Protein AF-A0A9X4ETK7-F1 (afdb_monomer_lite)

Secondary structure (D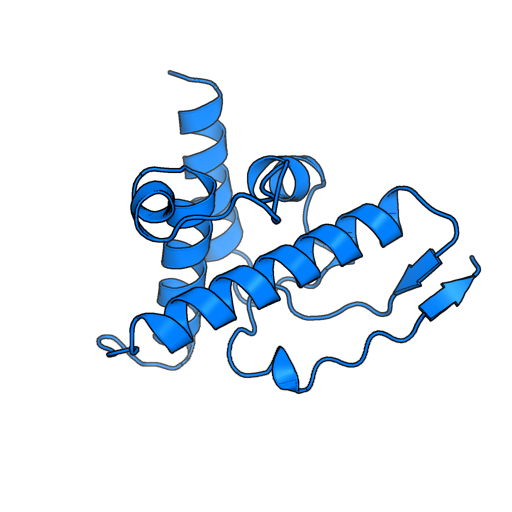SSP, 8-state):
--HHHHHHHHHHHHHHH-TT-BTTTS-HHHHHHHS-S-GGG--HHHHTTSHHHHHHHHHHHHHHHHTT-SS----HHHHHHHHHHHHHHHHHHHHHHHSSEEE---BTT-TTTGGG----EEE-

Radius of gyration: 14.34 Å; chains: 1; bounding box: 35×41×31 Å

Organism: NCBI:txid2878201

Sequence (124 aa):
MDKNEILLRESFRYIDNNPNALSNEIPNEFIDFWMVEDIHNFNLEETGDTNQGAVFMYSLIKQKSEKGLTEFSIEPEKLMKMYQDWQLVLITISLNNLTDLSFEPFKVFDFDNFNKLEFIVSRK

pLDDT: mean 87.59, std 11.1, range [54.25, 98.31]

Foldseek 3Di:
DDPLVVLLVVLLVCCLVCLQDWLVRDDVSNLVSLADPDPPPDDLVCLCVHSNSVSLVSSQCSNCVVVVDNDDDDDSVLSVVLSSLLNVSSVVSVCCVPHQWHFDIDGSSPSVCSVVDDTDIDGD

Structure (mmCIF, N/CA/C/O backbone):
data_AF-A0A9X4ETK7-F1
#
_entry.id   AF-A0A9X4ETK7-F1
#
loop_
_atom_site.group_PDB
_atom_site.id
_atom_site.type_symbol
_atom_site.label_atom_id
_atom_site.label_alt_id
_atom_site.label_comp_id
_atom_site.label_asym_id
_atom_site.label_entity_id
_atom_site.label_seq_id
_atom_site.pdbx_PDB_ins_code
_atom_site.Cartn_x
_atom_site.Cartn_y
_atom_site.Cartn_z
_atom_site.occupancy
_atom_site.B_iso_or_equiv
_atom_site.auth_seq_id
_atom_site.auth_comp_id
_atom_site.auth_asym_id
_atom_site.auth_atom_id
_atom_site.pdbx_PDB_model_num
ATOM 1 N N . MET A 1 1 ? 4.343 21.262 -13.503 1.00 62.44 1 MET A N 1
ATOM 2 C CA . MET A 1 1 ? 3.848 20.312 -12.493 1.00 62.44 1 MET A CA 1
ATOM 3 C C . MET A 1 1 ? 4.918 19.254 -12.365 1.00 62.44 1 MET A C 1
ATOM 5 O O . MET A 1 1 ? 5.367 18.763 -13.398 1.00 62.44 1 MET A O 1
ATOM 9 N N . ASP A 1 2 ? 5.418 19.042 -11.154 1.00 86.56 2 ASP A N 1
ATOM 10 C CA . ASP A 1 2 ? 6.517 18.108 -10.904 1.00 86.56 2 ASP A CA 1
ATOM 11 C C . ASP A 1 2 ? 6.059 16.666 -11.203 1.00 86.56 2 ASP A C 1
ATOM 13 O O . ASP A 1 2 ? 4.899 16.319 -10.983 1.00 86.56 2 ASP A O 1
ATOM 17 N N . LYS A 1 3 ? 6.944 15.819 -11.741 1.00 86.94 3 LYS A N 1
ATOM 18 C CA . LYS A 1 3 ? 6.628 14.417 -12.062 1.00 86.94 3 LYS A CA 1
ATOM 19 C C . LYS A 1 3 ? 6.171 13.665 -10.807 1.00 86.94 3 LYS A C 1
ATOM 21 O O . LYS A 1 3 ? 5.230 12.878 -10.877 1.00 86.94 3 LYS A O 1
ATOM 26 N N . ASN A 1 4 ? 6.804 13.947 -9.672 1.00 87.81 4 ASN A N 1
ATOM 27 C CA . ASN A 1 4 ? 6.470 13.327 -8.393 1.00 87.81 4 ASN A CA 1
ATOM 28 C C . ASN A 1 4 ? 5.101 13.780 -7.868 1.00 87.81 4 ASN A C 1
ATOM 30 O O . ASN A 1 4 ? 4.339 12.964 -7.362 1.00 87.81 4 ASN A O 1
ATOM 34 N N . GLU A 1 5 ? 4.750 15.052 -8.058 1.00 91.38 5 GLU A N 1
ATOM 35 C CA . GLU A 1 5 ? 3.432 15.595 -7.708 1.00 91.38 5 GLU A CA 1
ATOM 36 C C . GLU A 1 5 ? 2.310 14.925 -8.523 1.00 91.38 5 GLU A C 1
ATOM 38 O O . GLU A 1 5 ? 1.251 14.593 -7.987 1.00 91.38 5 GLU A O 1
ATOM 43 N N . ILE A 1 6 ? 2.557 14.666 -9.814 1.00 94.44 6 ILE A N 1
ATOM 44 C CA . ILE A 1 6 ? 1.627 13.912 -10.665 1.00 94.44 6 ILE A CA 1
ATOM 45 C C . ILE A 1 6 ? 1.464 12.491 -10.127 1.00 94.44 6 ILE A C 1
ATOM 47 O O . ILE A 1 6 ? 0.336 12.074 -9.880 1.00 94.44 6 ILE A O 1
ATOM 51 N N . LEU A 1 7 ? 2.566 11.766 -9.910 1.00 95.50 7 LEU A N 1
ATOM 52 C CA . LEU A 1 7 ? 2.524 10.384 -9.421 1.00 95.50 7 LEU A CA 1
ATOM 53 C C . LEU A 1 7 ? 1.843 10.267 -8.055 1.00 95.50 7 LEU A C 1
ATOM 55 O O . LEU A 1 7 ? 1.065 9.338 -7.848 1.00 95.50 7 LEU A O 1
ATOM 59 N N . LEU A 1 8 ? 2.054 11.227 -7.154 1.00 96.25 8 LEU A N 1
ATO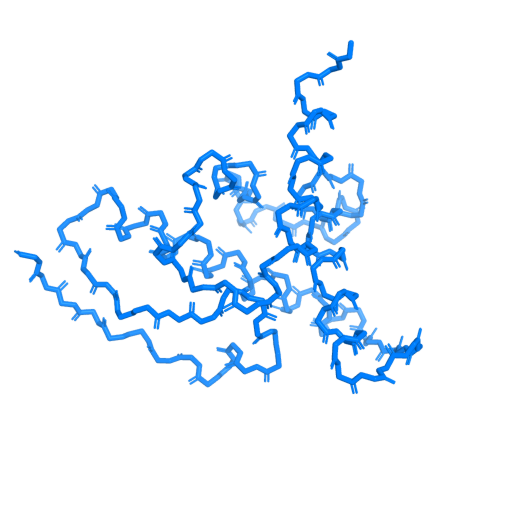M 60 C CA . LEU A 1 8 ? 1.374 11.267 -5.862 1.00 96.25 8 LEU A CA 1
ATOM 61 C C . LEU A 1 8 ? -0.144 11.394 -6.027 1.00 96.25 8 LEU A C 1
ATOM 63 O O . LEU A 1 8 ? -0.903 10.608 -5.459 1.00 96.25 8 LEU A O 1
ATOM 67 N N . ARG A 1 9 ? -0.603 12.337 -6.857 1.00 96.38 9 ARG A N 1
ATOM 68 C CA . ARG A 1 9 ? -2.037 12.518 -7.118 1.00 96.38 9 ARG A CA 1
ATOM 69 C C . ARG A 1 9 ? -2.655 11.290 -7.783 1.00 96.38 9 ARG A C 1
ATOM 71 O O . ARG A 1 9 ? -3.770 10.897 -7.444 1.00 96.38 9 ARG A O 1
ATOM 78 N N . GLU A 1 10 ? -1.942 10.689 -8.728 1.00 98.06 10 GLU A N 1
ATOM 79 C CA . GLU A 1 10 ? -2.384 9.470 -9.402 1.00 98.06 10 GLU A CA 1
ATOM 80 C C . GLU A 1 10 ? -2.435 8.271 -8.453 1.00 98.06 10 GLU A C 1
ATOM 82 O O . GLU A 1 10 ? -3.375 7.483 -8.525 1.00 98.06 10 GLU A O 1
ATOM 87 N N . SER A 1 11 ? -1.508 8.195 -7.498 1.00 98.06 11 SER A N 1
ATOM 88 C CA . SER A 1 11 ? -1.522 7.187 -6.436 1.00 98.06 11 SER A CA 1
ATOM 89 C C . SER A 1 11 ? -2.778 7.308 -5.577 1.00 98.06 11 SER A C 1
ATOM 91 O O . SER A 1 11 ? -3.479 6.319 -5.374 1.00 98.06 11 SER A O 1
ATOM 93 N N . PHE A 1 12 ? -3.119 8.521 -5.128 1.00 98.00 12 PHE A N 1
ATOM 94 C CA . PHE A 1 12 ? -4.343 8.754 -4.352 1.00 98.00 12 PHE A CA 1
ATOM 95 C C . PHE A 1 12 ? -5.592 8.376 -5.147 1.00 98.00 12 PHE A C 1
ATOM 97 O O . PHE A 1 12 ? -6.442 7.638 -4.654 1.00 98.00 12 PHE A O 1
ATOM 104 N N . ARG A 1 13 ? -5.661 8.790 -6.418 1.00 98.31 13 ARG A N 1
ATOM 105 C CA . ARG A 1 13 ? -6.765 8.428 -7.312 1.00 98.31 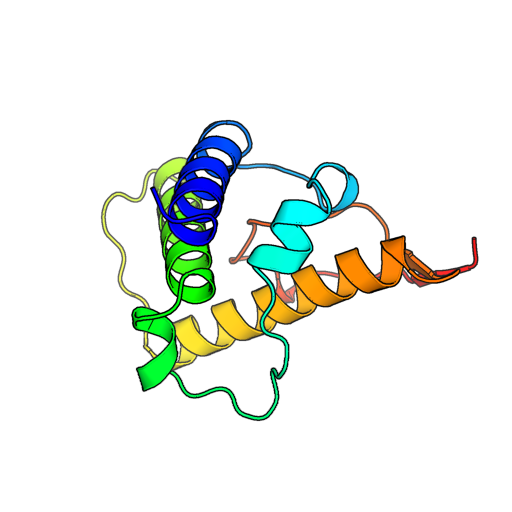13 ARG A CA 1
ATOM 106 C C . ARG A 1 13 ? -6.878 6.916 -7.508 1.00 98.31 13 ARG A C 1
ATOM 108 O O . ARG A 1 13 ? -7.988 6.389 -7.563 1.00 98.31 13 ARG A O 1
ATOM 115 N N . TYR A 1 14 ? -5.759 6.211 -7.641 1.00 98.31 14 TYR A N 1
ATOM 116 C CA . TYR A 1 14 ? -5.760 4.757 -7.755 1.00 98.31 14 TYR A CA 1
ATOM 117 C C . TYR A 1 14 ? -6.296 4.102 -6.479 1.00 98.31 14 TYR A C 1
ATOM 119 O O . TYR A 1 14 ? -7.182 3.254 -6.568 1.00 98.31 14 TYR A O 1
ATOM 127 N N . ILE A 1 15 ? -5.811 4.529 -5.310 1.00 97.94 15 ILE A N 1
ATOM 128 C CA . ILE A 1 15 ? -6.239 4.027 -3.996 1.00 97.94 15 ILE A CA 1
ATOM 129 C C . ILE A 1 15 ? -7.741 4.246 -3.785 1.00 97.94 15 ILE A C 1
ATOM 131 O O . ILE A 1 15 ? -8.437 3.335 -3.339 1.00 97.94 15 ILE A O 1
ATOM 135 N N . ASP A 1 16 ? -8.259 5.416 -4.163 1.00 97.31 16 ASP A N 1
ATOM 136 C CA . ASP A 1 16 ? -9.685 5.731 -4.054 1.00 97.31 16 AS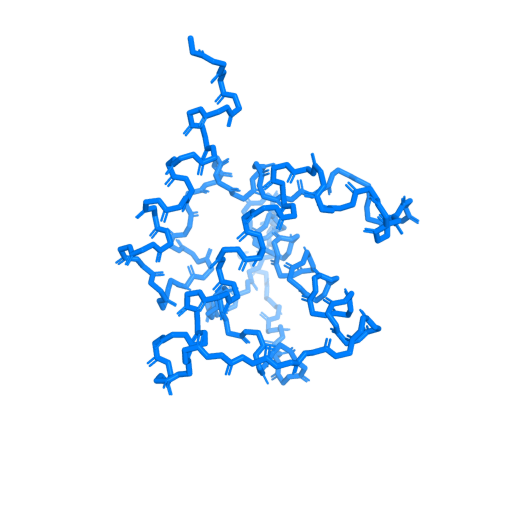P A CA 1
ATOM 137 C C . ASP A 1 16 ? -10.572 4.779 -4.857 1.00 97.31 16 ASP A C 1
ATOM 139 O O . ASP A 1 16 ? -11.629 4.359 -4.382 1.00 97.31 16 ASP A O 1
ATOM 143 N N . ASN A 1 17 ? -10.137 4.432 -6.068 1.00 96.88 17 ASN A N 1
ATOM 144 C CA . ASN A 1 17 ? -10.893 3.564 -6.965 1.00 96.88 17 ASN A CA 1
ATOM 145 C C . ASN A 1 17 ? -10.678 2.072 -6.678 1.00 96.88 17 ASN A C 1
ATOM 147 O O . ASN A 1 17 ? -11.493 1.253 -7.098 1.00 96.88 17 ASN A O 1
ATOM 151 N N . ASN A 1 18 ? -9.604 1.712 -5.969 1.00 96.94 18 ASN A N 1
ATOM 152 C CA . ASN A 1 18 ? -9.206 0.324 -5.738 1.00 96.94 18 ASN A CA 1
ATOM 153 C C . ASN A 1 18 ? -8.830 0.059 -4.263 1.00 96.94 18 ASN A C 1
ATOM 155 O O . ASN A 1 18 ? -7.742 -0.449 -3.986 1.00 96.94 18 ASN A O 1
ATOM 159 N N . PRO A 1 19 ? -9.717 0.325 -3.283 1.00 92.88 19 PRO A N 1
ATOM 160 C CA . PRO A 1 19 ? -9.397 0.144 -1.860 1.00 92.88 19 PRO A CA 1
ATOM 161 C C . PRO A 1 19 ? -9.135 -1.322 -1.468 1.00 92.88 19 PRO A C 1
ATOM 163 O O . PRO A 1 19 ? -8.592 -1.599 -0.403 1.00 92.88 19 PRO A O 1
ATOM 166 N N . ASN A 1 20 ? -9.523 -2.271 -2.326 1.00 94.19 20 ASN A N 1
ATOM 167 C CA . ASN A 1 20 ? -9.322 -3.709 -2.146 1.00 94.19 20 ASN A CA 1
ATOM 168 C C . ASN A 1 20 ? -8.325 -4.310 -3.154 1.00 94.19 20 ASN A C 1
ATOM 170 O O . ASN A 1 20 ? -8.356 -5.525 -3.342 1.00 94.19 20 ASN A O 1
ATOM 174 N N . ALA A 1 21 ? -7.479 -3.486 -3.788 1.00 96.19 21 ALA A N 1
ATOM 175 C CA . ALA A 1 21 ? -6.513 -3.933 -4.793 1.00 96.19 21 ALA A CA 1
ATOM 176 C C . ALA A 1 21 ? -5.666 -5.117 -4.302 1.00 96.19 21 ALA A C 1
ATOM 178 O O . ALA A 1 21 ? -5.129 -5.107 -3.183 1.00 96.19 21 ALA A O 1
ATOM 179 N N . LEU A 1 22 ? -5.535 -6.119 -5.165 1.00 95.38 22 LEU A N 1
ATOM 180 C CA . LEU A 1 22 ? -4.619 -7.235 -4.988 1.00 95.38 22 LEU A CA 1
ATOM 181 C C . LEU A 1 22 ? -3.224 -6.885 -5.518 1.00 95.38 22 LEU A C 1
ATOM 183 O O . LEU A 1 22 ? -3.056 -6.033 -6.388 1.00 95.38 22 LEU A O 1
ATOM 187 N N . SER A 1 23 ? -2.206 -7.571 -5.007 1.00 93.75 23 SER A N 1
ATOM 188 C CA . SER A 1 23 ? -0.792 -7.349 -5.336 1.00 93.75 23 SER A CA 1
ATOM 189 C C . SER A 1 23 ? -0.468 -7.415 -6.829 1.00 93.75 23 SER A C 1
ATOM 191 O O . SER A 1 23 ? 0.425 -6.714 -7.292 1.00 93.75 23 SER A O 1
ATOM 193 N N . ASN A 1 24 ? -1.195 -8.225 -7.594 1.00 92.56 24 ASN A N 1
ATOM 194 C CA . ASN A 1 24 ? -1.026 -8.379 -9.039 1.00 92.56 24 ASN A CA 1
ATOM 195 C C . ASN A 1 24 ? -1.818 -7.356 -9.877 1.00 92.56 24 ASN A C 1
ATOM 197 O O . ASN A 1 24 ? -1.690 -7.350 -11.099 1.00 92.56 24 ASN A O 1
ATOM 201 N N . GLU A 1 25 ? -2.642 -6.517 -9.249 1.00 95.12 25 GLU A N 1
ATOM 202 C CA . GLU A 1 25 ? -3.452 -5.488 -9.916 1.00 95.12 25 GLU A CA 1
ATOM 203 C C . GLU A 1 25 ? -2.787 -4.107 -9.879 1.00 95.12 25 GLU A C 1
ATOM 205 O O . GLU A 1 25 ? -3.269 -3.170 -10.524 1.00 95.12 25 GLU A O 1
ATOM 210 N N . ILE A 1 26 ? -1.697 -3.960 -9.119 1.00 95.38 26 ILE A N 1
ATOM 211 C CA . ILE A 1 26 ? -1.019 -2.678 -8.941 1.00 95.38 26 ILE A CA 1
ATOM 212 C C . ILE A 1 26 ? -0.009 -2.455 -10.071 1.00 95.38 26 ILE A C 1
ATOM 214 O O . ILE A 1 26 ? 0.905 -3.264 -10.242 1.00 95.38 26 ILE A O 1
ATOM 218 N N . PRO A 1 27 ? -0.129 -1.352 -10.834 1.00 95.44 27 PRO A N 1
ATOM 219 C CA . PRO A 1 27 ? 0.877 -0.956 -11.811 1.00 95.44 27 PRO A CA 1
ATOM 220 C C . PRO A 1 27 ? 2.277 -0.838 -11.196 1.00 95.44 27 PRO A C 1
ATOM 222 O O . PRO A 1 27 ? 2.449 -0.213 -10.150 1.00 95.44 27 PRO A O 1
ATOM 225 N N . ASN A 1 28 ? 3.295 -1.366 -11.884 1.00 93.00 28 ASN A N 1
ATOM 226 C CA . ASN A 1 28 ? 4.687 -1.320 -11.412 1.00 93.00 28 ASN A CA 1
ATOM 227 C C . ASN A 1 28 ? 5.170 0.103 -11.115 1.00 93.00 28 ASN A C 1
ATOM 229 O O . ASN A 1 28 ? 5.871 0.310 -10.136 1.00 93.00 28 ASN A O 1
ATOM 233 N N . GLU A 1 29 ? 4.737 1.091 -11.902 1.00 94.62 29 GLU A N 1
ATOM 234 C CA . GLU A 1 29 ? 5.094 2.497 -11.676 1.00 94.62 29 GLU A CA 1
ATOM 235 C C . GLU A 1 29 ? 4.665 3.018 -10.297 1.00 94.62 29 GLU A C 1
ATOM 237 O O . GLU A 1 29 ? 5.339 3.872 -9.726 1.00 94.62 29 GLU A O 1
ATOM 242 N N . PHE A 1 30 ? 3.568 2.491 -9.744 1.00 96.44 30 PHE A N 1
ATOM 243 C CA . PHE A 1 30 ? 3.135 2.810 -8.391 1.00 96.44 30 PHE A CA 1
ATOM 244 C C . PHE A 1 30 ? 3.950 2.053 -7.356 1.00 96.44 30 PHE A C 1
ATOM 246 O O . PHE A 1 30 ? 4.365 2.662 -6.381 1.00 96.44 30 PHE A O 1
ATOM 253 N N . ILE A 1 31 ? 4.248 0.773 -7.583 1.00 94.94 31 ILE A N 1
ATOM 254 C CA . ILE A 1 31 ? 5.126 0.006 -6.688 1.00 94.94 31 ILE A CA 1
ATOM 255 C C . ILE A 1 31 ? 6.491 0.691 -6.551 1.00 94.94 31 ILE A C 1
ATOM 257 O O . ILE A 1 31 ? 6.932 0.940 -5.431 1.00 94.94 31 ILE A O 1
ATOM 261 N N . ASP A 1 32 ? 7.103 1.078 -7.670 1.00 92.62 32 ASP A N 1
ATOM 262 C CA . ASP A 1 32 ? 8.396 1.765 -7.702 1.00 92.62 32 ASP A CA 1
ATOM 263 C C . ASP A 1 32 ? 8.333 3.142 -7.021 1.00 92.62 32 ASP A C 1
ATOM 265 O O . ASP A 1 32 ? 9.280 3.555 -6.359 1.00 92.62 32 ASP A O 1
ATOM 269 N N . PHE A 1 33 ? 7.213 3.861 -7.157 1.00 94.69 33 PHE A N 1
ATOM 270 C CA . PHE A 1 33 ? 7.022 5.170 -6.528 1.00 94.69 33 PHE A CA 1
ATOM 271 C C . PHE A 1 33 ? 6.722 5.085 -5.023 1.00 94.69 33 PHE A C 1
ATOM 273 O O . PHE A 1 33 ? 7.101 5.980 -4.271 1.00 94.69 33 PHE A O 1
ATOM 280 N N . TRP A 1 34 ? 6.017 4.043 -4.575 1.00 95.38 34 TRP A N 1
ATOM 281 C CA . TRP A 1 34 ? 5.579 3.861 -3.185 1.00 95.38 34 TRP A CA 1
ATOM 282 C C . TRP A 1 34 ? 6.657 3.248 -2.294 1.00 95.38 34 TRP A C 1
ATOM 284 O O . TRP A 1 34 ? 6.647 3.452 -1.076 1.00 95.38 34 TRP A O 1
ATOM 294 N N . MET A 1 35 ? 7.561 2.476 -2.891 1.00 92.12 35 MET A N 1
ATOM 295 C CA . MET A 1 35 ? 8.649 1.813 -2.192 1.00 92.12 35 MET A CA 1
ATOM 296 C C . MET A 1 35 ? 9.789 2.795 -1.897 1.00 92.12 35 MET A C 1
ATOM 298 O O . MET A 1 35 ? 10.100 3.686 -2.688 1.00 92.12 35 MET A O 1
ATOM 302 N N . VAL A 1 36 ? 10.418 2.633 -0.737 1.00 88.31 36 VAL A N 1
ATOM 303 C CA . VAL A 1 36 ? 11.657 3.331 -0.381 1.00 88.31 36 VAL A CA 1
ATOM 304 C C . VAL A 1 36 ? 12.845 2.494 -0.853 1.00 88.31 36 VAL A C 1
ATOM 306 O O . VAL A 1 36 ? 12.867 1.282 -0.655 1.00 88.31 36 VAL A O 1
ATOM 309 N N . GLU A 1 37 ? 13.845 3.135 -1.462 1.00 74.94 37 GLU A N 1
ATOM 310 C CA . GLU A 1 37 ? 15.033 2.443 -1.989 1.00 74.94 37 GLU A CA 1
ATOM 311 C C . GLU A 1 37 ? 15.902 1.806 -0.887 1.00 74.94 37 GLU A C 1
ATOM 313 O O . GLU A 1 37 ? 16.539 0.781 -1.125 1.00 74.94 37 GLU A O 1
ATOM 318 N N . ASP A 1 38 ? 15.907 2.373 0.325 1.00 69.25 38 ASP A N 1
ATOM 319 C CA . ASP A 1 38 ? 16.676 1.878 1.472 1.00 69.25 38 ASP A CA 1
ATOM 320 C C . ASP A 1 38 ? 15.824 1.804 2.752 1.00 69.25 38 ASP A C 1
ATOM 322 O O . ASP A 1 38 ? 15.679 2.770 3.501 1.00 69.25 38 ASP A O 1
ATOM 326 N N . ILE A 1 39 ? 15.269 0.621 3.025 1.00 63.06 39 ILE A N 1
ATOM 327 C CA . ILE A 1 39 ? 14.482 0.347 4.241 1.00 63.06 39 ILE A CA 1
ATOM 328 C C . ILE A 1 39 ? 15.343 0.350 5.515 1.00 63.06 39 ILE A C 1
ATOM 330 O O . ILE A 1 39 ? 14.814 0.528 6.613 1.00 63.06 39 ILE A O 1
ATOM 334 N N . HIS A 1 40 ? 16.659 0.145 5.417 1.00 56.62 40 HIS A N 1
ATOM 335 C CA . HIS A 1 40 ? 17.513 -0.010 6.597 1.00 56.62 40 HIS A CA 1
ATOM 336 C C . HIS A 1 40 ? 17.897 1.325 7.244 1.00 56.62 40 HIS A C 1
ATOM 338 O O . HIS A 1 40 ? 18.193 1.346 8.438 1.00 56.62 40 HIS A O 1
ATOM 344 N N . ASN A 1 41 ? 17.824 2.431 6.500 1.00 54.25 41 ASN A N 1
ATOM 345 C CA . ASN A 1 41 ? 18.075 3.791 6.993 1.00 54.25 41 ASN A CA 1
ATOM 346 C C . ASN A 1 41 ? 16.785 4.559 7.343 1.00 54.25 41 ASN A C 1
ATOM 348 O O . ASN A 1 41 ? 16.751 5.786 7.337 1.00 54.25 41 ASN A O 1
ATOM 352 N N . PHE A 1 42 ? 15.711 3.837 7.656 1.00 58.62 42 PHE A N 1
ATOM 353 C CA . PHE A 1 42 ? 14.384 4.406 7.853 1.00 58.62 42 PHE A CA 1
ATOM 354 C C . PHE A 1 42 ? 14.225 5.170 9.182 1.00 58.62 42 PHE A C 1
ATOM 356 O O . PHE A 1 42 ? 14.249 4.563 10.256 1.00 58.62 42 PHE A O 1
ATOM 363 N N . ASN A 1 43 ? 13.987 6.487 9.116 1.00 60.78 43 ASN A N 1
ATOM 364 C CA . ASN A 1 43 ? 13.631 7.332 10.262 1.00 60.78 43 ASN A CA 1
ATOM 365 C C . ASN A 1 43 ? 12.187 7.863 10.141 1.00 60.78 43 ASN A C 1
ATOM 367 O O . ASN A 1 43 ? 11.831 8.520 9.168 1.00 60.78 43 ASN A O 1
ATOM 371 N N . LEU A 1 44 ? 11.368 7.621 11.170 1.00 56.00 44 LEU A N 1
ATOM 372 C CA . LEU A 1 44 ? 9.972 8.071 11.312 1.00 56.00 44 LEU A CA 1
ATOM 373 C C . LEU A 1 44 ? 9.825 9.589 11.114 1.00 56.00 44 LEU A C 1
ATOM 375 O O . LEU A 1 44 ? 8.851 10.035 10.512 1.00 56.00 44 LEU A O 1
ATOM 379 N N . GLU A 1 45 ? 10.801 10.373 11.580 1.00 56.72 45 GLU A N 1
ATOM 380 C CA . GLU A 1 45 ? 10.793 11.837 11.454 1.00 56.72 45 GLU A CA 1
ATOM 381 C C . GLU A 1 45 ? 10.872 12.302 9.995 1.00 56.72 45 GLU A C 1
ATOM 383 O O . GLU A 1 45 ? 10.299 13.330 9.652 1.00 56.72 45 GLU A O 1
ATOM 388 N N . GLU A 1 46 ? 11.508 11.525 9.117 1.00 57.59 46 GLU A N 1
ATOM 389 C CA . GLU A 1 46 ? 11.650 11.857 7.695 1.00 57.59 46 GLU A CA 1
ATOM 390 C C . GLU A 1 46 ? 10.433 11.400 6.879 1.00 57.59 46 GLU A C 1
ATOM 392 O O . GLU A 1 46 ? 10.167 11.897 5.789 1.00 57.59 46 GLU A O 1
ATOM 397 N N . THR A 1 47 ? 9.646 10.463 7.407 1.00 55.50 47 THR A N 1
ATOM 398 C CA . THR A 1 47 ? 8.624 9.759 6.619 1.00 55.50 47 THR A CA 1
ATOM 399 C C . THR A 1 47 ? 7.380 10.575 6.357 1.00 55.50 47 THR A C 1
ATOM 401 O O . THR A 1 47 ? 6.810 10.455 5.274 1.00 55.50 47 THR A O 1
ATOM 404 N N . GLY A 1 48 ? 7.002 11.452 7.289 1.00 56.66 48 GLY A N 1
ATOM 405 C CA . GLY A 1 48 ? 5.876 12.371 7.115 1.00 56.66 48 GLY A CA 1
ATOM 406 C C . GLY A 1 48 ? 6.053 13.345 5.946 1.00 56.66 48 GLY A C 1
ATOM 407 O O . GLY A 1 48 ? 5.053 13.782 5.380 1.00 56.66 48 GLY A O 1
ATOM 408 N N . ASP A 1 49 ? 7.298 13.606 5.538 1.00 64.88 49 ASP A N 1
ATOM 409 C CA . ASP A 1 49 ? 7.642 14.593 4.509 1.00 64.88 49 ASP A CA 1
ATOM 410 C C . ASP A 1 49 ? 7.977 13.961 3.144 1.00 64.88 49 ASP A C 1
ATOM 412 O O . ASP A 1 49 ? 8.326 14.661 2.190 1.00 64.88 49 ASP A O 1
ATOM 416 N N . THR A 1 50 ? 7.844 12.636 3.012 1.00 86.88 50 THR A N 1
ATOM 417 C CA . THR A 1 50 ? 8.068 11.920 1.745 1.00 86.88 50 THR A CA 1
ATOM 418 C C . THR A 1 50 ? 6.763 11.614 1.017 1.00 86.88 50 THR A C 1
ATOM 420 O O . THR A 1 50 ? 5.711 11.408 1.626 1.00 86.88 50 THR A O 1
ATOM 423 N N . ASN A 1 51 ? 6.835 11.480 -0.310 1.00 91.12 51 ASN A N 1
ATOM 424 C CA . ASN A 1 51 ? 5.692 11.022 -1.102 1.00 91.12 51 ASN A CA 1
ATOM 425 C C . ASN A 1 51 ? 5.243 9.612 -0.683 1.00 91.12 51 ASN A C 1
ATOM 427 O O . ASN A 1 51 ? 4.049 9.338 -0.618 1.00 91.12 51 ASN A O 1
ATOM 431 N N . GLN A 1 52 ? 6.187 8.733 -0.349 1.00 92.12 52 GLN A N 1
ATOM 432 C CA . GLN A 1 52 ? 5.936 7.365 0.096 1.00 92.12 52 GLN A CA 1
ATOM 433 C C . GLN A 1 52 ? 5.157 7.338 1.414 1.00 92.12 52 GLN A C 1
ATOM 435 O O . GLN A 1 52 ? 4.173 6.608 1.544 1.00 92.12 52 GLN A O 1
ATOM 440 N N . GLY A 1 53 ? 5.561 8.159 2.389 1.00 91.69 53 GLY A N 1
ATOM 441 C CA . GLY A 1 53 ? 4.823 8.322 3.639 1.00 91.69 53 GLY A CA 1
ATOM 442 C C . GLY A 1 53 ? 3.436 8.918 3.428 1.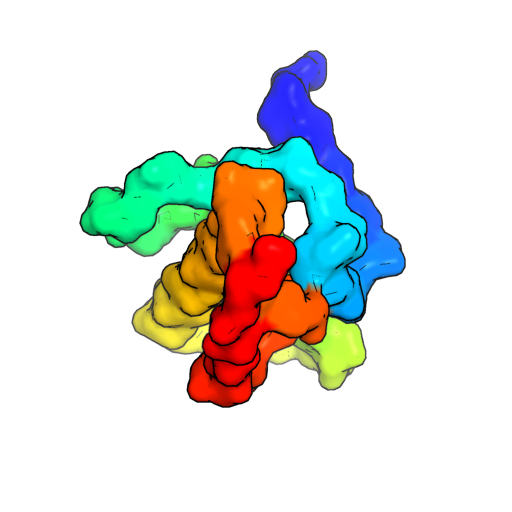00 91.69 53 GLY A C 1
ATOM 443 O O . GLY A 1 53 ? 2.470 8.425 4.010 1.00 91.69 53 GLY A O 1
ATOM 444 N N . ALA A 1 54 ? 3.297 9.898 2.531 1.00 93.50 54 ALA A N 1
ATOM 445 C CA . ALA A 1 54 ? 1.994 10.453 2.175 1.00 93.50 54 ALA A CA 1
ATOM 446 C C . ALA A 1 54 ? 1.058 9.391 1.562 1.00 93.50 54 ALA A C 1
ATOM 448 O O . ALA A 1 54 ? -0.108 9.306 1.950 1.00 93.50 54 ALA A O 1
ATOM 449 N N . VAL A 1 55 ? 1.559 8.536 0.662 1.00 96.50 55 VAL A N 1
ATOM 450 C CA . VAL A 1 55 ? 0.796 7.412 0.086 1.00 96.50 55 VAL A CA 1
ATOM 451 C C . VAL A 1 55 ? 0.387 6.398 1.152 1.00 96.50 55 VAL A C 1
ATOM 453 O O . VAL A 1 55 ? -0.776 5.982 1.187 1.00 96.50 55 VAL A O 1
ATOM 456 N N . PHE A 1 56 ? 1.299 6.021 2.046 1.00 95.56 56 PHE A N 1
ATOM 457 C CA . PHE A 1 56 ? 0.977 5.134 3.162 1.00 95.56 56 PHE A CA 1
ATOM 458 C C . PHE A 1 56 ? -0.128 5.716 4.049 1.00 95.56 56 PHE A C 1
ATOM 460 O O . PHE A 1 56 ? -1.136 5.061 4.302 1.00 95.56 56 PHE A O 1
ATOM 467 N N . MET A 1 57 ? 0.031 6.963 4.498 1.00 94.62 57 MET A N 1
ATOM 468 C CA . MET A 1 57 ? -0.940 7.605 5.382 1.00 94.62 57 MET A CA 1
ATOM 469 C C . MET A 1 57 ? -2.304 7.721 4.708 1.00 94.62 57 MET A C 1
ATOM 471 O O . MET A 1 57 ? -3.327 7.423 5.324 1.00 94.62 57 MET A O 1
ATOM 475 N N . TYR A 1 58 ? -2.324 8.091 3.428 1.00 96.12 58 TYR A N 1
ATOM 476 C CA . TYR A 1 58 ? -3.553 8.187 2.654 1.00 96.12 58 TYR A CA 1
ATOM 477 C C . TYR A 1 58 ? -4.251 6.829 2.502 1.00 96.12 58 TYR A C 1
ATOM 479 O O . TYR A 1 58 ? -5.448 6.719 2.767 1.00 96.12 58 TYR A O 1
ATOM 487 N N . SER A 1 59 ? -3.513 5.775 2.139 1.00 96.62 59 SER A N 1
ATOM 488 C CA . SER A 1 59 ? -4.072 4.421 2.012 1.00 96.62 59 SER A CA 1
ATOM 489 C C . SER A 1 59 ? -4.559 3.856 3.347 1.00 96.62 59 SER A C 1
ATOM 491 O O . SER A 1 59 ? -5.617 3.226 3.389 1.00 96.62 59 SER A O 1
ATOM 493 N N . LEU A 1 60 ? -3.862 4.138 4.450 1.00 95.69 60 LEU A N 1
ATOM 494 C CA . LEU A 1 60 ? -4.303 3.776 5.794 1.00 95.69 60 LEU A CA 1
ATOM 495 C C . LEU A 1 60 ? -5.608 4.489 6.169 1.00 95.69 60 LEU A C 1
ATOM 497 O O . LEU A 1 60 ? -6.560 3.834 6.593 1.00 95.69 60 LEU A O 1
ATOM 501 N N . ILE A 1 61 ? -5.687 5.809 5.975 1.00 94.94 61 ILE A N 1
ATOM 502 C CA . ILE A 1 61 ? -6.910 6.589 6.227 1.00 94.94 61 ILE A CA 1
ATOM 503 C C . ILE A 1 61 ? -8.063 6.051 5.380 1.00 94.94 61 ILE A C 1
ATOM 505 O O . ILE A 1 61 ? -9.157 5.833 5.905 1.00 94.94 61 ILE A O 1
ATOM 509 N N . LYS A 1 62 ? -7.818 5.777 4.094 1.00 95.38 62 LYS A N 1
ATOM 510 C CA . LYS A 1 62 ? -8.827 5.218 3.195 1.00 95.38 62 LYS A CA 1
ATOM 511 C C . LYS A 1 62 ? -9.319 3.860 3.692 1.00 95.38 62 LYS A C 1
ATOM 513 O O . LYS A 1 62 ? -10.525 3.677 3.824 1.00 95.38 62 LYS A O 1
ATOM 518 N N . GLN A 1 63 ? -8.424 2.945 4.066 1.00 95.06 63 GLN A N 1
ATOM 519 C CA . GLN A 1 63 ? -8.810 1.641 4.614 1.00 95.06 63 GLN A CA 1
ATOM 520 C C . GLN A 1 63 ? -9.645 1.763 5.899 1.00 95.06 63 GLN A C 1
ATOM 522 O O . GLN A 1 63 ? -10.622 1.030 6.070 1.00 95.06 63 GLN A O 1
ATOM 527 N N . LYS A 1 64 ? -9.298 2.686 6.803 1.00 94.44 64 LYS A N 1
ATOM 528 C CA . LYS A 1 64 ? -10.078 2.925 8.028 1.00 94.44 64 LYS A CA 1
ATOM 529 C C . LYS A 1 64 ? -11.451 3.521 7.716 1.00 94.44 64 LYS A C 1
ATOM 531 O O . LYS A 1 64 ? -12.445 3.070 8.287 1.00 94.44 64 LYS A O 1
ATOM 536 N N . SER A 1 65 ? -11.522 4.440 6.756 1.00 92.94 65 SER A N 1
ATOM 537 C CA . SER A 1 65 ? -12.775 5.029 6.281 1.00 92.94 65 SER A CA 1
ATOM 538 C C . SER A 1 65 ? -13.712 3.986 5.661 1.00 92.94 65 SER A C 1
ATOM 540 O O . SER A 1 65 ? -14.895 3.973 5.994 1.00 92.94 65 SER A O 1
ATOM 542 N N . GLU A 1 66 ? -13.193 3.043 4.868 1.00 92.44 66 GLU A N 1
ATOM 543 C CA . GLU A 1 66 ? -13.982 1.926 4.314 1.00 92.44 66 GLU A CA 1
ATOM 544 C C . GLU A 1 66 ? -14.546 0.995 5.407 1.00 92.44 66 GLU A C 1
ATOM 546 O O . GLU A 1 66 ? -15.544 0.308 5.197 1.00 92.44 66 GLU A O 1
ATOM 551 N N . LYS A 1 67 ? -13.949 0.998 6.607 1.00 90.44 67 LYS A N 1
ATOM 552 C CA . LYS A 1 67 ? -14.456 0.293 7.800 1.00 90.44 67 LYS A CA 1
ATOM 553 C C . LYS A 1 67 ? -15.397 1.150 8.659 1.00 90.44 67 LYS A C 1
ATOM 555 O O . LYS A 1 67 ? -15.774 0.730 9.751 1.00 90.44 67 LYS A O 1
ATOM 560 N N . GLY A 1 68 ? -15.774 2.339 8.188 1.00 93.00 68 GLY A N 1
ATOM 561 C CA . GLY A 1 68 ? -16.661 3.269 8.887 1.00 93.00 68 GLY A CA 1
ATOM 562 C C . GLY A 1 68 ? -15.987 4.085 9.994 1.00 93.00 68 GLY A C 1
ATOM 563 O O . GLY A 1 68 ? -16.687 4.703 10.793 1.00 93.00 68 GLY A O 1
ATOM 564 N N . LEU A 1 69 ? -14.652 4.097 10.067 1.00 92.56 69 LEU A N 1
ATOM 565 C CA . LEU A 1 69 ? -13.908 4.892 11.045 1.00 92.56 69 LEU A CA 1
ATOM 566 C C . LEU A 1 69 ? -13.529 6.245 10.436 1.00 92.56 69 LEU A C 1
ATOM 568 O O . LEU A 1 69 ? -12.714 6.311 9.518 1.00 92.56 69 LEU A O 1
ATOM 572 N N . THR A 1 70 ? -14.106 7.325 10.961 1.00 87.44 70 THR A N 1
ATOM 573 C CA . THR A 1 70 ? -13.784 8.705 10.552 1.00 87.44 70 THR A CA 1
ATOM 574 C C . THR A 1 70 ? -12.659 9.320 11.379 1.00 87.44 70 THR A C 1
ATOM 576 O O . THR A 1 70 ? -11.990 10.235 10.914 1.00 87.44 70 THR A O 1
ATOM 579 N N . GLU A 1 71 ? -12.434 8.805 12.588 1.00 91.19 71 GLU A N 1
ATOM 580 C CA . GLU A 1 71 ? -11.344 9.192 13.482 1.00 91.19 71 GLU A CA 1
ATOM 581 C C . GLU A 1 71 ? -10.749 7.935 14.121 1.00 91.19 71 GLU A C 1
ATOM 583 O O . GLU A 1 71 ? -11.470 7.001 14.484 1.00 91.19 71 GLU A O 1
ATOM 588 N N . PHE A 1 72 ? -9.425 7.895 14.245 1.00 92.88 72 PHE A N 1
ATOM 589 C CA . PHE A 1 72 ? -8.712 6.803 14.895 1.00 92.88 72 PHE A CA 1
ATOM 590 C C . PHE A 1 72 ? -7.381 7.297 15.465 1.00 92.88 72 PHE A C 1
ATOM 592 O O . PHE A 1 72 ? -6.790 8.250 14.963 1.00 92.88 72 PHE A O 1
ATOM 599 N N . SER A 1 73 ? -6.911 6.630 16.517 1.00 93.06 73 SER A N 1
ATOM 600 C CA . SER A 1 73 ? -5.599 6.872 17.118 1.00 93.06 73 SER A CA 1
ATOM 601 C C . SER A 1 73 ? -4.738 5.624 16.971 1.00 93.06 73 SER A C 1
ATOM 603 O O . SER A 1 73 ? -5.220 4.500 17.144 1.00 93.06 73 SER A O 1
ATOM 605 N N . ILE A 1 74 ? -3.472 5.820 16.617 1.00 91.88 74 ILE A N 1
ATOM 606 C CA . ILE A 1 74 ? -2.469 4.765 16.493 1.00 91.88 74 ILE A CA 1
ATOM 607 C C . ILE A 1 74 ? -1.219 5.256 17.212 1.00 91.88 74 ILE A C 1
ATOM 609 O O . ILE A 1 74 ? -0.765 6.376 16.989 1.00 91.88 74 ILE A O 1
ATOM 613 N N . GLU A 1 75 ? -0.670 4.412 18.080 1.00 93.19 75 GLU A N 1
ATOM 614 C CA . GLU A 1 75 ? 0.596 4.692 18.752 1.00 93.19 75 GLU A CA 1
ATOM 615 C C . GLU A 1 75 ? 1.735 4.807 17.722 1.00 93.19 75 GLU A C 1
ATOM 617 O O . GLU A 1 75 ? 1.776 3.999 16.788 1.00 93.19 75 GLU A O 1
ATOM 622 N N . PRO A 1 76 ? 2.686 5.747 17.879 1.00 87.88 76 PRO A N 1
ATOM 623 C CA . PRO A 1 76 ? 3.749 5.965 16.895 1.00 87.88 76 PRO A CA 1
ATOM 624 C C . PRO A 1 76 ? 4.534 4.699 16.522 1.00 87.88 76 PRO A C 1
ATOM 626 O O . PRO A 1 76 ? 4.761 4.444 15.341 1.00 87.88 76 PRO A O 1
ATOM 629 N N . GLU A 1 77 ? 4.880 3.858 17.502 1.00 88.25 77 GLU A N 1
ATOM 630 C CA . GLU A 1 77 ? 5.588 2.588 17.269 1.00 88.25 77 GLU A CA 1
ATOM 631 C C . GLU A 1 77 ? 4.768 1.613 16.416 1.00 88.25 77 GLU A C 1
ATOM 633 O O . GLU A 1 77 ? 5.295 0.928 15.537 1.00 88.25 77 GLU A O 1
ATOM 638 N N . LYS A 1 78 ? 3.449 1.577 16.632 1.00 91.44 78 LYS A N 1
ATOM 639 C CA . LYS A 1 78 ? 2.540 0.746 15.846 1.00 91.44 78 LYS A CA 1
ATOM 640 C C . LYS A 1 78 ? 2.385 1.283 14.427 1.00 91.44 78 LYS A C 1
ATOM 642 O O . LYS A 1 78 ? 2.372 0.490 13.490 1.00 91.44 78 LYS A O 1
ATOM 647 N N . LEU A 1 79 ? 2.295 2.602 14.258 1.00 91.12 79 LEU A N 1
ATOM 648 C CA . LEU A 1 79 ? 2.217 3.238 12.941 1.00 91.12 79 LEU A CA 1
ATOM 649 C C . LEU A 1 79 ? 3.477 2.944 12.116 1.00 91.12 79 LEU A C 1
ATOM 651 O O . LEU A 1 79 ? 3.384 2.522 10.966 1.00 91.12 79 LEU A O 1
ATOM 655 N N . MET A 1 80 ? 4.640 3.087 12.748 1.00 87.88 80 MET A N 1
ATOM 656 C CA . MET A 1 80 ? 5.945 2.734 12.198 1.00 87.88 80 MET A CA 1
ATOM 657 C C . MET A 1 80 ? 6.006 1.272 11.753 1.00 87.88 80 MET A C 1
ATOM 659 O O . MET A 1 80 ? 6.365 0.981 10.615 1.00 87.88 80 MET A O 1
ATOM 663 N N . LYS A 1 81 ? 5.577 0.346 12.615 1.00 89.50 81 LYS A N 1
ATOM 664 C CA . LYS A 1 81 ? 5.518 -1.073 12.263 1.00 89.50 81 LYS A CA 1
ATOM 665 C C . LYS A 1 81 ? 4.600 -1.337 11.063 1.00 89.50 81 LYS A C 1
ATOM 667 O O . LYS A 1 81 ? 4.979 -2.082 10.169 1.00 89.50 81 LYS A O 1
ATOM 672 N N . MET A 1 82 ? 3.423 -0.710 11.016 1.00 92.88 82 MET A N 1
ATOM 673 C CA . MET A 1 82 ? 2.489 -0.852 9.890 1.00 92.88 82 MET A CA 1
ATOM 674 C C . MET A 1 82 ? 3.092 -0.344 8.576 1.00 92.88 82 MET A C 1
ATOM 676 O O . MET A 1 82 ? 2.872 -0.958 7.534 1.00 92.88 82 MET A O 1
ATOM 680 N N . TYR A 1 83 ? 3.871 0.739 8.621 1.00 91.25 83 TYR A N 1
ATOM 681 C CA . TYR A 1 83 ? 4.604 1.230 7.457 1.00 91.25 83 TYR A CA 1
ATOM 682 C C . TYR A 1 83 ? 5.680 0.237 7.000 1.00 91.25 83 TYR A C 1
ATOM 684 O O . TYR A 1 83 ? 5.766 -0.072 5.816 1.00 91.25 83 TYR A O 1
ATOM 692 N N . GLN A 1 84 ? 6.480 -0.298 7.925 1.00 89.06 84 GLN A N 1
ATOM 693 C CA . GLN A 1 84 ? 7.519 -1.288 7.613 1.00 89.06 84 GLN A CA 1
ATOM 694 C C . GLN A 1 84 ? 6.928 -2.569 7.013 1.00 89.06 84 GLN A C 1
ATOM 696 O O . GLN A 1 84 ? 7.424 -3.066 6.002 1.00 89.06 84 GLN A O 1
ATOM 701 N N . ASP A 1 85 ? 5.835 -3.068 7.595 1.00 91.88 85 ASP A N 1
ATOM 702 C CA . ASP A 1 85 ? 5.110 -4.230 7.081 1.00 91.88 85 ASP A CA 1
ATOM 703 C C . ASP A 1 85 ? 4.557 -3.938 5.664 1.00 91.88 85 ASP A C 1
ATOM 705 O O . ASP A 1 85 ? 4.632 -4.790 4.777 1.00 91.88 85 ASP A O 1
ATOM 709 N N . TRP A 1 86 ? 4.076 -2.712 5.408 1.00 93.94 86 TRP A N 1
ATOM 710 C CA . TRP A 1 86 ? 3.648 -2.277 4.073 1.00 93.94 86 TRP A CA 1
ATOM 711 C C . TRP A 1 86 ? 4.805 -2.221 3.065 1.00 93.94 86 TRP A C 1
ATOM 713 O O . TRP A 1 86 ? 4.660 -2.683 1.936 1.00 93.94 86 TRP A O 1
ATOM 723 N N . GLN A 1 87 ? 5.977 -1.721 3.459 1.00 92.44 87 GLN A N 1
ATOM 724 C CA . GLN A 1 87 ? 7.161 -1.718 2.593 1.00 92.44 87 GLN A CA 1
ATOM 725 C C . GLN A 1 87 ? 7.625 -3.141 2.246 1.00 92.44 87 GLN A C 1
ATOM 727 O O . GLN A 1 87 ? 7.976 -3.411 1.098 1.00 92.44 87 GLN A O 1
ATOM 732 N N . LEU A 1 88 ? 7.554 -4.084 3.193 1.00 90.25 88 LEU A N 1
ATOM 733 C CA . LEU A 1 88 ? 7.827 -5.500 2.920 1.00 90.25 88 LEU A CA 1
ATOM 734 C C . LEU A 1 88 ? 6.828 -6.096 1.911 1.00 90.25 88 LEU A C 1
ATOM 736 O O . LEU A 1 88 ? 7.211 -6.876 1.033 1.00 90.25 88 LEU A O 1
ATOM 740 N N . VAL A 1 89 ? 5.557 -5.701 2.006 1.00 92.81 89 VAL A N 1
ATOM 741 C CA . VAL A 1 89 ? 4.529 -6.029 1.012 1.00 92.81 89 VAL A CA 1
ATOM 742 C C . VAL A 1 89 ? 4.935 -5.518 -0.374 1.00 92.81 89 VAL A C 1
ATOM 744 O O . VAL A 1 89 ? 4.944 -6.310 -1.315 1.00 92.81 89 VAL A O 1
ATOM 747 N N . LEU A 1 90 ? 5.333 -4.250 -0.514 1.00 94.12 90 LEU A N 1
ATOM 748 C CA . LEU A 1 90 ? 5.746 -3.676 -1.804 1.00 94.12 90 LEU A CA 1
ATOM 749 C C . LEU A 1 90 ? 6.980 -4.376 -2.392 1.00 94.12 90 LEU A C 1
ATOM 751 O O . LEU A 1 90 ? 6.982 -4.712 -3.578 1.00 94.12 90 LEU A O 1
ATOM 755 N N . ILE A 1 91 ? 7.985 -4.683 -1.564 1.00 90.56 91 ILE A N 1
ATOM 756 C CA . ILE A 1 91 ? 9.155 -5.471 -1.986 1.00 90.56 91 ILE A CA 1
ATOM 757 C C . ILE A 1 91 ? 8.726 -6.831 -2.517 1.00 90.56 91 ILE A C 1
ATOM 759 O O . ILE A 1 91 ? 9.232 -7.280 -3.542 1.00 90.56 91 ILE A O 1
ATOM 763 N N . THR A 1 92 ? 7.786 -7.494 -1.844 1.00 90.12 92 THR A N 1
ATOM 764 C CA . THR A 1 92 ? 7.310 -8.808 -2.280 1.00 90.12 92 THR A CA 1
ATOM 765 C C . THR A 1 92 ? 6.668 -8.739 -3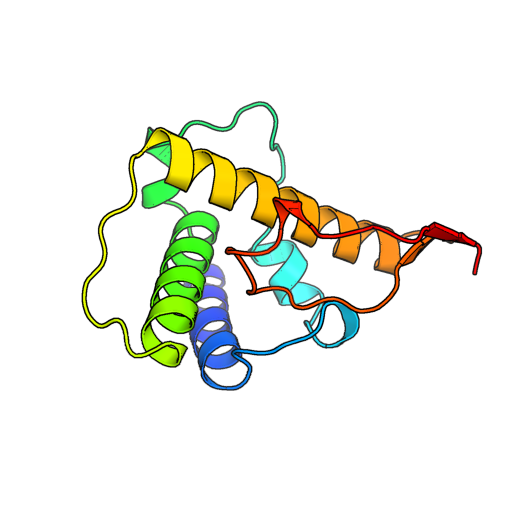.664 1.00 90.12 92 THR A C 1
ATOM 767 O O . THR A 1 92 ? 6.924 -9.601 -4.504 1.00 90.12 92 THR A O 1
ATOM 770 N N . ILE A 1 93 ? 5.892 -7.686 -3.938 1.00 92.19 93 ILE A N 1
ATOM 771 C CA . ILE A 1 93 ? 5.315 -7.435 -5.266 1.00 92.19 93 ILE A CA 1
ATOM 772 C C . ILE A 1 93 ? 6.431 -7.226 -6.298 1.00 92.19 93 ILE A C 1
ATOM 774 O O . ILE A 1 93 ? 6.413 -7.842 -7.363 1.00 92.19 93 ILE A O 1
ATOM 778 N N . SER A 1 94 ? 7.440 -6.417 -5.968 1.00 90.88 94 SER A N 1
ATOM 779 C CA . SER A 1 94 ? 8.591 -6.179 -6.845 1.00 90.88 94 SER A CA 1
ATOM 780 C C . SER A 1 94 ? 9.369 -7.472 -7.144 1.00 90.88 94 SER A C 1
ATOM 782 O O . SER A 1 94 ? 9.621 -7.790 -8.307 1.00 90.88 94 SER A O 1
ATOM 784 N N . LEU A 1 95 ? 9.657 -8.298 -6.131 1.00 88.00 95 LEU A N 1
ATOM 785 C CA . LEU A 1 95 ? 10.310 -9.604 -6.294 1.00 88.00 95 LEU A CA 1
ATOM 786 C C . LEU A 1 95 ? 9.483 -10.558 -7.157 1.00 88.00 95 LEU A C 1
ATOM 788 O O . LEU A 1 95 ? 10.042 -11.232 -8.025 1.00 88.00 95 LEU A O 1
ATOM 792 N N . ASN A 1 96 ? 8.163 -10.587 -6.957 1.00 85.62 96 ASN A N 1
ATOM 793 C CA . ASN A 1 96 ? 7.244 -11.347 -7.796 1.00 85.62 96 ASN A CA 1
ATOM 794 C C . ASN A 1 96 ? 7.326 -10.913 -9.265 1.00 85.62 96 ASN A C 1
ATOM 796 O O . ASN A 1 96 ? 7.144 -11.736 -10.150 1.00 85.62 96 ASN A O 1
ATOM 800 N N . ASN A 1 97 ? 7.610 -9.644 -9.552 1.00 83.44 97 ASN A N 1
ATOM 801 C CA . ASN A 1 97 ? 7.653 -9.131 -10.923 1.00 83.44 97 ASN A CA 1
ATOM 802 C C . ASN A 1 97 ? 9.042 -9.261 -11.568 1.00 83.44 97 ASN A C 1
ATOM 804 O O . ASN A 1 97 ? 9.133 -9.417 -12.784 1.00 83.44 97 ASN A O 1
ATOM 808 N N . LEU A 1 98 ? 10.110 -9.239 -10.767 1.00 86.12 98 LEU A N 1
ATOM 809 C CA . LEU A 1 98 ? 11.500 -9.233 -11.237 1.00 86.12 98 LEU A CA 1
ATOM 810 C C . LEU A 1 98 ? 12.182 -10.608 -11.229 1.00 86.12 98 LEU A C 1
ATOM 812 O O . LEU A 1 98 ? 13.252 -10.757 -11.819 1.00 86.12 98 LEU A O 1
ATOM 816 N N . THR A 1 99 ? 11.606 -11.606 -10.557 1.00 86.00 99 THR A N 1
ATOM 817 C CA . THR A 1 99 ? 12.238 -12.920 -10.370 1.00 86.00 99 THR A CA 1
ATOM 818 C C . THR A 1 99 ? 11.334 -14.084 -10.793 1.00 86.00 99 THR A C 1
ATOM 820 O O . THR A 1 99 ? 10.140 -13.919 -11.072 1.00 86.00 99 THR A O 1
ATOM 823 N N . ASP A 1 100 ? 11.910 -15.290 -10.801 1.00 84.31 100 ASP A N 1
ATOM 824 C CA . ASP A 1 100 ? 11.187 -16.559 -10.972 1.00 84.31 100 ASP A CA 1
ATOM 825 C C . ASP A 1 100 ? 10.340 -16.929 -9.742 1.00 84.31 100 ASP A C 1
ATOM 827 O O . ASP A 1 100 ? 9.680 -17.967 -9.746 1.00 84.31 100 ASP A O 1
ATOM 831 N N . LEU A 1 101 ? 10.368 -16.128 -8.672 1.00 82.94 101 LEU A N 1
ATOM 832 C CA . LEU A 1 101 ? 9.496 -16.333 -7.525 1.00 82.94 101 LEU A CA 1
ATOM 833 C C . LEU A 1 101 ? 8.073 -15.901 -7.880 1.00 82.94 101 LEU A C 1
ATOM 835 O O . LEU A 1 101 ? 7.859 -14.862 -8.505 1.00 82.94 101 LEU A O 1
ATOM 839 N N . SER A 1 102 ? 7.105 -16.709 -7.462 1.00 82.56 102 SER A N 1
ATOM 840 C CA . SER A 1 102 ? 5.684 -16.405 -7.535 1.00 82.56 102 SER A CA 1
ATOM 841 C C . SER A 1 102 ? 5.082 -16.400 -6.140 1.00 82.56 102 SER A C 1
ATOM 843 O O . SER A 1 102 ? 5.282 -17.349 -5.377 1.00 82.56 102 SER A O 1
ATOM 845 N N . PHE A 1 103 ? 4.308 -15.359 -5.851 1.00 85.69 103 PHE A N 1
ATOM 846 C CA . PHE A 1 103 ? 3.532 -15.190 -4.629 1.00 85.69 103 PHE A CA 1
ATOM 847 C C . PHE A 1 103 ? 2.042 -15.186 -4.976 1.00 85.69 103 PHE A C 1
ATOM 849 O O . PHE A 1 103 ? 1.645 -14.623 -5.999 1.00 85.69 103 PHE A O 1
ATOM 856 N N . GLU A 1 104 ? 1.207 -15.816 -4.147 1.00 88.44 104 GLU A N 1
ATOM 857 C CA . GLU A 1 104 ? -0.245 -15.719 -4.329 1.00 88.44 104 GLU A CA 1
ATOM 858 C C . GLU A 1 104 ? -0.724 -14.261 -4.186 1.00 88.44 104 GLU A C 1
ATOM 860 O O . GLU A 1 104 ? -0.166 -13.514 -3.379 1.00 88.44 104 GLU A O 1
ATOM 865 N N . PRO A 1 105 ? -1.745 -13.824 -4.950 1.00 91.12 105 PRO A N 1
ATOM 866 C CA . PRO A 1 105 ? -2.285 -12.478 -4.816 1.00 91.12 105 PRO A CA 1
ATOM 867 C C . PRO A 1 105 ? -2.819 -12.192 -3.408 1.00 91.12 105 PRO A C 1
ATOM 869 O O . PRO A 1 105 ? -3.584 -12.975 -2.848 1.00 91.12 105 PRO A O 1
ATOM 872 N N . PHE A 1 106 ? -2.477 -11.030 -2.859 1.00 91.25 106 PHE A N 1
ATOM 873 C CA . PHE A 1 106 ? -2.910 -10.594 -1.532 1.00 91.25 106 PHE A CA 1
ATOM 874 C C . PHE A 1 106 ? -3.302 -9.114 -1.534 1.00 91.25 106 PHE A C 1
ATOM 876 O O . PHE A 1 106 ? -2.860 -8.347 -2.387 1.00 91.25 106 PHE A O 1
ATOM 883 N N . LYS A 1 107 ? -4.144 -8.698 -0.581 1.00 93.75 107 LYS A N 1
ATOM 884 C CA . LYS A 1 107 ? -4.620 -7.309 -0.489 1.00 93.75 107 LYS A CA 1
ATOM 885 C C . LYS A 1 107 ? -3.502 -6.370 -0.046 1.00 93.75 107 LYS A C 1
ATOM 887 O O . LYS A 1 107 ? -2.956 -6.535 1.042 1.00 93.75 107 LYS A O 1
ATOM 892 N N . VAL A 1 108 ? -3.225 -5.340 -0.841 1.00 95.31 108 VAL A N 1
ATOM 893 C CA . VAL A 1 108 ? -2.111 -4.413 -0.571 1.00 95.31 108 VAL A CA 1
ATOM 894 C C . VAL A 1 108 ? -2.437 -3.394 0.518 1.00 95.31 108 VAL A C 1
ATOM 896 O O . VAL A 1 108 ? -1.535 -2.931 1.205 1.00 95.31 108 VAL A O 1
ATOM 899 N N . PHE A 1 109 ? -3.714 -3.069 0.723 1.00 95.31 109 PHE A N 1
ATOM 900 C CA . PHE A 1 109 ? -4.143 -2.067 1.707 1.00 95.31 109 PHE A CA 1
ATOM 901 C C . PHE A 1 109 ? -4.756 -2.679 2.975 1.00 95.31 109 PHE A C 1
ATOM 903 O O . PHE A 1 109 ? -5.447 -1.991 3.720 1.00 95.31 109 PHE A O 1
ATOM 910 N N . ASP A 1 110 ? -4.531 -3.967 3.262 1.00 93.44 110 ASP A N 1
ATOM 911 C CA . ASP A 1 110 ? -5.091 -4.626 4.452 1.00 93.44 110 ASP A CA 1
ATOM 912 C C . ASP A 1 110 ? -4.162 -4.571 5.677 1.00 93.44 110 ASP A C 1
ATOM 914 O O . ASP A 1 110 ? -3.758 -5.589 6.242 1.00 93.44 110 ASP A O 1
ATOM 918 N N . PHE A 1 111 ? -3.861 -3.348 6.120 1.00 93.56 111 PHE A N 1
ATOM 919 C CA . PHE A 1 111 ? -2.906 -3.077 7.201 1.00 93.56 111 PHE A CA 1
ATOM 920 C C . PHE A 1 111 ? -3.201 -3.791 8.531 1.00 93.56 111 PHE A C 1
ATOM 922 O O . PHE A 1 111 ? -2.302 -3.980 9.345 1.00 93.56 111 PHE A O 1
ATOM 929 N N . ASP A 1 112 ? -4.453 -4.183 8.782 1.00 90.25 112 ASP A N 1
ATOM 930 C CA . ASP A 1 112 ? -4.835 -4.870 10.024 1.00 90.25 112 ASP A CA 1
ATOM 931 C C . ASP A 1 112 ? -4.508 -6.370 10.009 1.00 90.25 112 ASP A C 1
ATOM 933 O O . ASP A 1 112 ? -4.575 -7.019 11.054 1.00 90.25 112 ASP A O 1
ATOM 937 N N . ASN A 1 113 ? -4.188 -6.928 8.838 1.00 89.38 113 ASN A N 1
ATOM 938 C CA . ASN A 1 113 ? -3.942 -8.355 8.657 1.00 89.38 113 ASN A CA 1
ATOM 939 C C . ASN A 1 113 ? -2.553 -8.673 8.085 1.00 89.38 113 ASN A C 1
ATOM 941 O O . ASN A 1 113 ? -2.274 -9.843 7.839 1.00 89.38 113 ASN A O 1
ATOM 945 N N . PHE A 1 114 ? -1.654 -7.694 7.933 1.00 87.19 114 PHE A N 1
ATOM 946 C CA . PHE A 1 114 ? -0.280 -7.962 7.479 1.00 87.19 114 PHE A CA 1
ATOM 947 C C . PHE A 1 114 ? 0.474 -8.946 8.377 1.00 87.19 114 PHE A C 1
ATOM 949 O O . PHE A 1 114 ? 1.207 -9.795 7.886 1.00 87.19 114 PHE A O 1
ATOM 956 N N . ASN A 1 115 ? 0.226 -8.924 9.686 1.00 79.50 115 ASN A N 1
ATOM 957 C CA . ASN A 1 115 ? 0.807 -9.887 10.624 1.00 79.50 115 ASN A CA 1
ATOM 958 C C . ASN A 1 115 ? 0.302 -11.334 10.452 1.00 79.50 115 ASN A C 1
ATOM 960 O O . ASN A 1 115 ? 0.856 -12.241 11.067 1.00 79.50 115 ASN A O 1
ATOM 964 N N . LYS A 1 116 ? -0.766 -11.542 9.676 1.00 81.69 116 LYS A N 1
ATOM 965 C CA . LYS A 1 116 ? -1.326 -12.856 9.322 1.00 81.69 116 LYS A CA 1
ATOM 966 C C . LYS A 1 116 ? -1.060 -13.213 7.862 1.00 81.69 116 LYS A C 1
ATOM 968 O O . LYS A 1 116 ? -1.574 -14.221 7.388 1.00 81.69 116 LYS A O 1
ATOM 973 N N . LEU A 1 117 ? -0.354 -12.354 7.134 1.00 80.00 117 LEU A N 1
ATOM 974 C CA . LEU A 1 117 ? -0.097 -12.560 5.725 1.00 80.00 117 LEU A CA 1
ATOM 975 C C . LEU A 1 117 ? 0.903 -13.708 5.575 1.00 80.00 117 LEU A C 1
ATOM 977 O O . LEU A 1 117 ? 2.018 -13.647 6.094 1.00 80.00 117 LEU A O 1
ATOM 981 N N . GLU A 1 118 ? 0.493 -14.761 4.878 1.00 77.38 118 GLU A N 1
ATOM 982 C CA . GLU A 1 118 ? 1.356 -15.893 4.566 1.00 77.38 118 GLU A CA 1
ATOM 983 C C . GLU A 1 118 ? 1.851 -15.759 3.129 1.00 77.38 118 GLU A C 1
ATOM 985 O O . GLU A 1 118 ? 1.077 -15.779 2.172 1.00 77.38 118 GLU A O 1
ATOM 990 N N . PHE A 1 119 ? 3.164 -15.614 2.970 1.00 75.25 119 PHE A N 1
ATOM 991 C CA . PHE A 1 119 ? 3.792 -15.581 1.658 1.00 75.25 119 PHE A CA 1
ATOM 992 C C . PHE A 1 119 ? 4.030 -17.011 1.173 1.00 75.25 119 PHE A C 1
ATOM 994 O O . PHE A 1 119 ? 5.023 -17.648 1.528 1.00 75.25 119 PHE A O 1
ATOM 1001 N N . ILE A 1 120 ? 3.115 -17.524 0.354 1.00 75.88 120 ILE A N 1
ATOM 1002 C CA . ILE A 1 120 ? 3.308 -18.805 -0.328 1.00 75.88 120 ILE A CA 1
ATOM 1003 C C . ILE A 1 120 ? 4.230 -18.563 -1.522 1.00 75.88 120 ILE A C 1
ATOM 1005 O O . ILE A 1 120 ? 3.830 -17.951 -2.509 1.00 75.88 120 ILE A O 1
ATOM 1009 N N . VAL A 1 121 ? 5.474 -19.031 -1.408 1.00 76.69 121 VAL A N 1
ATOM 1010 C CA . VAL A 1 121 ? 6.510 -18.845 -2.430 1.00 76.69 121 VAL A CA 1
ATOM 1011 C C . VAL A 1 121 ? 6.630 -20.101 -3.281 1.00 76.69 121 VAL A C 1
ATOM 1013 O O . VAL A 1 121 ? 6.889 -21.192 -2.773 1.00 76.69 121 VAL A O 1
ATOM 1016 N N . SER A 1 122 ? 6.488 -19.940 -4.590 1.00 81.69 122 SER A N 1
ATOM 1017 C CA . SER A 1 122 ? 6.729 -20.995 -5.578 1.00 81.69 122 SER A CA 1
ATOM 1018 C C . SER A 1 122 ? 7.651 -20.496 -6.688 1.00 81.69 122 SER A C 1
ATOM 1020 O O . SER A 1 122 ? 7.935 -19.303 -6.781 1.00 81.69 122 SER A O 1
ATOM 1022 N N . ARG A 1 123 ? 8.164 -21.414 -7.511 1.00 79.81 123 ARG A N 1
ATOM 1023 C CA . ARG A 1 123 ? 8.945 -21.076 -8.704 1.00 79.81 123 ARG A CA 1
ATOM 1024 C C . ARG A 1 123 ? 8.031 -21.118 -9.931 1.00 79.81 123 ARG A C 1
ATOM 1026 O O . ARG A 1 123 ? 7.267 -22.074 -10.053 1.00 79.81 123 ARG A O 1
ATOM 1033 N N . LYS A 1 124 ? 8.110 -20.099 -10.786 1.00 74.19 124 LYS A N 1
ATOM 1034 C CA . LYS A 1 124 ? 7.388 -20.006 -12.065 1.00 74.19 124 LYS A CA 1
ATOM 1035 C C . LYS A 1 124 ? 7.850 -21.046 -13.083 1.00 74.19 124 LYS A C 1
ATOM 1037 O O . LYS A 1 124 ? 9.039 -21.443 -13.031 1.00 74.19 124 LYS A O 1
#